Protein 5E9P (pdb70)

Organism: Winmispira thermophila (strain ATCC 49972 / DSM 6192 / RI 19.B1) (NCBI:txid665571)

Structure (mmCIF, N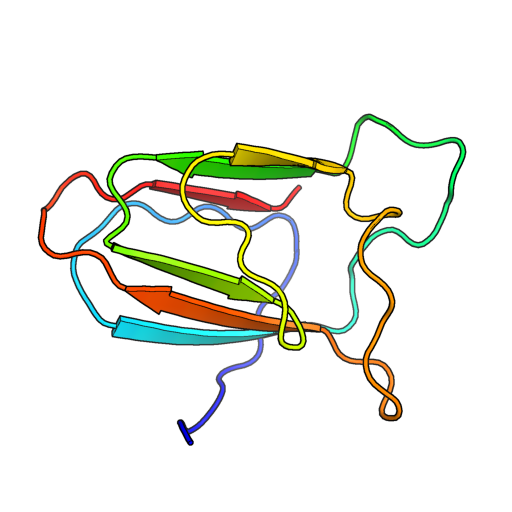/CA/C/O backbone):
data_5E9P
#
_entry.id   5E9P
#
_cell.length_a   58.517
_cell.length_b   58.517
_cell.length_c   33.437
_cell.angle_alpha   90.000
_cell.angle_beta   90.000
_cell.angle_gamma   90.000
#
_symmetry.space_group_name_H-M   'P 43'
#
loop_
_entity.id
_entity.type
_entity.pdbx_description
1 polymer 'Cellulase, glycosyl hydrolase family 5, TPS linker, domain X'
2 non-polymer 'MALONATE ION'
3 water water
#
loop_
_atom_site.group_PDB
_atom_site.id
_atom_site.type_symbol
_atom_site.label_atom_id
_atom_site.label_alt_id
_atom_site.label_comp_id
_atom_site.label_asym_id
_atom_site.label_entity_id
_atom_site.label_seq_id
_atom_site.pdbx_PDB_ins_code
_atom_site.Cartn_x
_atom_site.Cartn_y
_atom_site.Cartn_z
_atom_site.occupancy
_atom_site.B_iso_or_equiv
_atom_site.auth_seq_id
_atom_site.auth_comp_id
_atom_site.auth_asym_id
_atom_site.auth_atom_id
_atom_site.pdbx_PDB_model_num
ATOM 1 N N . SER A 1 1 ? 132.275 16.597 0.951 1.00 34.83 456 SER A N 1
ATOM 2 C CA . SER A 1 1 ? 132.023 16.330 2.349 1.00 36.76 456 SER A CA 1
ATOM 3 C C . SER A 1 1 ? 131.543 17.611 3.033 1.00 30.90 456 SER A C 1
ATOM 4 O O . SER A 1 1 ? 132.169 18.609 2.935 1.00 49.44 456 SER A O 1
ATOM 7 N N . GLY A 1 2 ? 130.393 17.557 3.661 1.00 31.34 457 GLY A N 1
ATOM 8 C CA . GLY A 1 2 ? 129.856 18.706 4.390 1.00 24.74 457 GLY A CA 1
ATOM 9 C C . GLY A 1 2 ? 129.058 18.091 5.544 1.00 24.81 457 GLY A C 1
ATOM 10 O O . GLY A 1 2 ? 128.762 16.821 5.501 1.00 29.33 457 GLY A O 1
ATOM 11 N N . GLU A 1 3 ? 128.843 18.871 6.599 1.00 27.29 458 GLU A N 1
ATOM 12 C CA . GLU A 1 3 ? 127.948 18.392 7.645 1.00 27.45 458 GLU A CA 1
ATOM 13 C C . GLU A 1 3 ? 126.485 18.823 7.247 1.00 18.28 458 GLU A C 1
ATOM 14 O O . GLU A 1 3 ? 126.258 19.992 7.082 1.00 21.60 458 GLU A O 1
ATOM 20 N N . TYR A 1 4 ? 125.610 17.815 7.082 1.00 15.40 459 TYR A N 1
ATOM 21 C CA . TYR A 1 4 ? 124.270 18.098 6.588 1.00 12.27 459 TYR A CA 1
ATOM 22 C C . TYR A 1 4 ? 123.323 18.450 7.754 1.00 13.35 459 TYR A C 1
ATOM 23 O O . TYR A 1 4 ? 123.407 17.860 8.824 1.00 18.45 459 TYR A O 1
ATOM 32 N N . THR A 1 5 ? 122.471 19.412 7.485 1.00 10.45 460 THR A N 1
ATOM 33 C CA . THR A 1 5 ? 121.394 19.789 8.351 1.00 11.30 460 THR A CA 1
ATOM 34 C C . THR A 1 5 ? 120.111 19.293 7.746 1.00 9.14 460 THR A C 1
ATOM 35 O O . THR A 1 5 ? 119.872 19.468 6.519 1.00 9.97 460 THR A O 1
ATOM 39 N N . GLU A 1 6 ? 119.246 18.712 8.539 1.00 9.39 461 GLU A N 1
ATOM 40 C CA . GLU A 1 6 ? 117.992 18.194 8.061 1.00 8.92 461 GLU A CA 1
ATOM 41 C C . GLU A 1 6 ? 117.015 19.356 7.800 1.00 8.72 461 GLU A C 1
ATOM 42 O O . GLU A 1 6 ? 117.006 20.330 8.553 1.00 9.22 461 GLU A O 1
ATOM 48 N N . ILE A 1 7 ? 116.231 19.203 6.729 1.00 8.02 462 ILE A N 1
ATOM 49 C CA . ILE A 1 7 ? 115.211 20.166 6.351 1.00 7.87 462 ILE A CA 1
ATOM 50 C C . ILE A 1 7 ? 113.892 19.458 6.128 1.00 8.63 462 ILE A C 1
ATOM 51 O O . ILE A 1 7 ? 113.851 18.243 5.847 1.00 9.81 462 ILE A O 1
ATOM 56 N N . ALA A 1 8 ? 112.823 20.237 6.197 1.00 8.88 463 ALA A N 1
ATOM 57 C CA . ALA A 1 8 ? 111.470 19.835 5.851 1.00 10.05 463 ALA A CA 1
ATOM 58 C C . ALA A 1 8 ? 111.077 20.423 4.500 1.00 8.70 463 ALA A C 1
ATOM 59 O O . ALA A 1 8 ? 111.606 21.449 4.094 1.00 8.98 463 ALA A O 1
ATOM 61 N N . LEU A 1 9 ? 110.121 19.73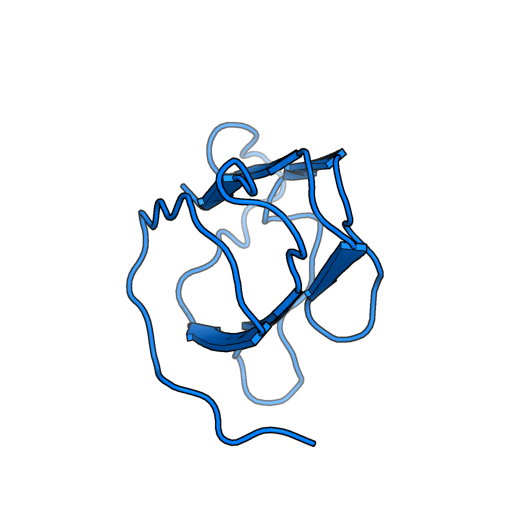5 3.851 1.00 9.13 464 LEU A N 1
ATOM 62 C CA . LEU A 1 9 ? 109.542 20.246 2.606 1.00 9.13 464 LEU A CA 1
ATOM 63 C C . LEU A 1 9 ? 108.105 20.614 2.875 1.00 10.10 464 LEU A C 1
ATOM 64 O O . LEU A 1 9 ? 107.428 19.927 3.654 1.00 11.98 464 LEU A O 1
ATOM 69 N N . PRO A 1 10 ? 107.576 21.680 2.235 1.00 9.97 465 PRO A N 1
ATOM 70 C CA . PRO A 1 10 ? 108.284 22.523 1.271 1.00 9.37 465 PRO A CA 1
ATOM 71 C C . PRO A 1 10 ? 109.370 23.369 1.850 1.00 8.75 465 PRO A C 1
ATOM 72 O O . PRO A 1 10 ? 109.312 23.755 3.022 1.00 10.26 465 PRO A O 1
ATOM 76 N N . PHE A 1 11 ? 110.338 23.684 1.028 1.00 8.53 466 PHE A N 1
ATOM 77 C CA . PHE A 1 11 ? 111.530 24.440 1.399 1.00 8.01 466 PHE A CA 1
ATOM 78 C C . PHE A 1 11 ? 111.785 25.510 0.372 1.00 7.40 466 PHE A C 1
ATOM 79 O O . PHE A 1 11 ? 111.685 25.272 -0.822 1.00 9.78 466 PHE A O 1
ATOM 87 N N A SER A 1 12 ? 112.081 26.719 0.811 0.25 8.17 467 SER A N 1
ATOM 88 N N B SER A 1 12 ? 112.214 26.647 0.814 0.50 7.58 467 SER A N 1
ATOM 89 N N C SER A 1 12 ? 112.165 26.677 0.826 0.25 7.79 467 SER A N 1
ATOM 90 C CA A SER A 1 12 ? 112.425 27.863 -0.038 0.25 8.55 467 SER A CA 1
ATOM 91 C CA B SER A 1 12 ? 112.700 27.681 -0.059 0.50 8.13 467 SER A CA 1
ATOM 92 C CA C SER A 1 12 ? 112.498 27.806 -0.021 0.25 8.28 467 SER A CA 1
ATOM 93 C C A SER A 1 12 ? 113.581 28.623 0.574 0.25 7.38 467 SER A C 1
ATOM 94 C C B SER A 1 12 ? 113.767 28.467 0.618 0.50 8.55 467 SER A C 1
ATOM 95 C C C SER A 1 12 ? 113.659 28.556 0.595 0.25 8.19 467 SER A C 1
ATOM 96 O O A SER A 1 12 ? 113.486 28.904 1.772 0.25 7.02 467 SER A O 1
ATOM 97 O O B SER A 1 12 ? 113.890 28.601 1.857 0.50 9.04 467 SER A O 1
ATOM 98 O O C SER A 1 12 ? 113.665 28.784 1.795 0.25 8.70 467 SER A O 1
ATOM 105 N N . TYR A 1 13 ? 114.642 28.984 -0.191 1.00 7.32 468 TYR A N 1
ATOM 106 C CA . TYR A 1 13 ? 115.752 29.749 0.286 1.00 7.50 468 TYR A CA 1
ATOM 107 C C . TYR A 1 13 ? 116.257 30.693 -0.790 1.00 6.77 468 TYR A C 1
ATOM 108 O O . TYR A 1 13 ? 116.335 30.300 -1.953 1.00 8.13 468 TYR A O 1
ATOM 117 N N . ASP A 1 14 ? 116.618 31.901 -0.407 1.00 6.55 469 ASP A N 1
ATOM 1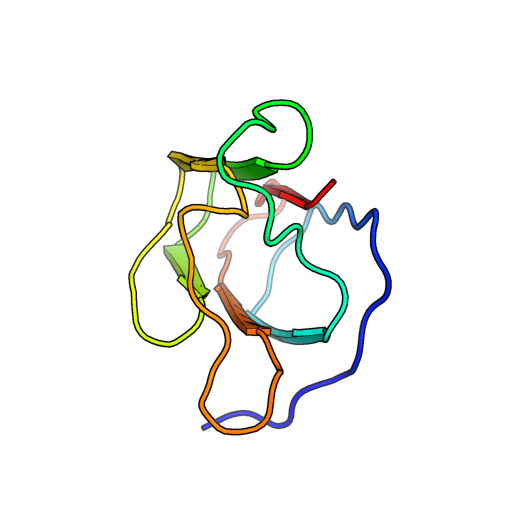18 C CA . ASP A 1 14 ? 117.227 32.874 -1.331 1.00 6.98 469 ASP A CA 1
ATOM 119 C C . ASP A 1 14 ? 118.398 33.506 -0.667 1.00 7.48 469 ASP A C 1
ATOM 120 O O . ASP A 1 14 ? 118.212 34.243 0.326 1.00 10.46 469 ASP A O 1
ATOM 125 N N . GLY A 1 15 ? 119.629 33.266 -1.124 1.00 7.64 470 GLY A N 1
ATOM 126 C CA . GLY A 1 15 ? 120.764 33.832 -0.459 1.00 9.24 470 GLY A CA 1
ATOM 127 C C . GLY A 1 15 ? 122.092 33.346 -0.962 1.00 8.36 470 GLY A C 1
ATOM 128 O O . GLY A 1 15 ? 122.233 32.390 -1.717 1.00 9.35 470 GLY A O 1
ATOM 129 N N . ALA A 1 16 ? 123.116 33.965 -0.505 1.00 14.90 471 ALA A N 1
ATOM 130 C CA . ALA A 1 16 ? 124.478 33.601 -0.694 1.00 12.27 471 ALA A CA 1
ATOM 131 C C . ALA A 1 16 ? 124.947 32.549 0.289 1.00 10.60 471 ALA A C 1
ATOM 132 O O . ALA A 1 16 ? 124.520 32.486 1.437 1.00 13.73 471 ALA A O 1
ATOM 134 N N . GLY A 1 17 ? 125.903 31.752 -0.136 1.00 10.97 472 GLY A N 1
ATOM 135 C CA . GLY A 1 17 ? 126.635 30.836 0.697 1.00 11.01 472 GLY A CA 1
ATOM 136 C C . GLY A 1 17 ? 126.651 29.389 0.194 1.00 10.12 472 GLY A C 1
ATOM 137 O O . GLY A 1 17 ? 126.161 29.086 -0.888 1.00 11.36 472 GLY A O 1
ATOM 138 N N . GLU A 1 18 ? 127.234 28.527 1.010 1.00 10.11 473 GLU A N 1
ATOM 139 C CA . GLU A 1 18 ? 127.373 27.123 0.717 1.00 9.41 473 GLU A CA 1
ATOM 140 C C . GLU A 1 18 ? 126.700 26.310 1.805 1.00 9.69 473 GLU A C 1
ATOM 141 O O . GLU A 1 18 ? 127.063 26.484 2.978 1.00 10.90 473 GLU A O 1
ATOM 147 N N . TYR A 1 19 ? 125.720 25.482 1.453 1.00 8.11 474 TYR A N 1
ATOM 148 C CA . TYR A 1 19 ? 124.918 24.773 2.439 1.00 8.68 474 TYR A CA 1
ATOM 149 C C . TYR A 1 19 ? 124.772 23.307 2.017 1.00 8.47 474 TYR A C 1
ATOM 150 O O . TYR A 1 19 ? 124.806 22.954 0.869 1.00 8.71 474 TYR A O 1
ATOM 159 N N . TYR A 1 20 ? 124.556 22.502 3.067 1.00 8.96 475 TYR A N 1
ATOM 160 C CA . TYR A 1 20 ? 124.362 21.060 2.947 1.00 8.38 475 TYR A CA 1
ATOM 161 C C . TYR A 1 20 ? 123.067 20.723 3.710 1.00 7.98 475 TYR A C 1
ATOM 162 O O . TYR A 1 20 ? 123.050 20.755 4.941 1.00 9.57 475 TYR A O 1
ATOM 171 N N . TRP A 1 21 ? 122.026 20.398 2.942 1.00 6.97 476 TRP A N 1
ATOM 172 C CA . TRP A 1 21 ? 120.700 20.104 3.484 1.00 6.90 476 TRP A CA 1
ATOM 173 C C . TRP A 1 21 ? 120.322 18.678 3.128 1.00 6.62 476 TRP A C 1
ATOM 174 O O . TRP A 1 21 ? 120.545 18.259 2.002 1.00 7.58 476 TRP A O 1
ATOM 185 N N . LYS A 1 22 ? 119.668 17.958 4.046 1.00 7.24 477 LYS A N 1
ATOM 186 C CA . LYS A 1 22 ? 119.197 16.616 3.733 1.00 7.91 477 LYS A CA 1
ATOM 187 C C . LYS A 1 22 ? 117.755 16.463 4.128 1.00 7.40 477 LYS A C 1
ATOM 188 O O . LYS A 1 22 ? 117.294 17.087 5.125 1.00 8.29 477 LYS A O 1
ATOM 194 N N . THR A 1 23 ? 117.012 15.634 3.399 1.00 7.44 478 THR A N 1
ATOM 195 C CA . THR A 1 23 ? 115.622 15.364 3.732 1.00 7.84 478 THR A CA 1
ATOM 196 C C . THR A 1 23 ? 115.279 13.978 3.233 1.00 7.67 478 THR A C 1
ATOM 197 O O . THR A 1 23 ? 115.840 13.505 2.251 1.00 7.94 478 THR A O 1
ATOM 201 N N . ASP A 1 24 ? 114.284 13.369 3.860 1.00 8.52 479 ASP A N 1
ATOM 202 C CA . ASP A 1 24 ? 113.731 12.143 3.378 1.00 9.52 479 ASP A CA 1
ATOM 203 C C . ASP A 1 24 ? 112.312 12.334 2.807 1.00 9.67 479 ASP A C 1
ATOM 204 O O . ASP A 1 24 ? 111.602 11.339 2.617 1.00 10.98 479 ASP A O 1
ATOM 209 N N . GLN A 1 25 ? 111.971 13.558 2.424 1.00 9.85 480 GLN A N 1
ATOM 210 C CA . GLN A 1 25 ? 110.566 13.915 2.114 1.00 10.88 480 GLN A CA 1
ATOM 211 C C . GLN A 1 25 ? 110.303 14.131 0.626 1.00 9.18 480 GLN A C 1
ATOM 212 O O . GLN A 1 25 ? 109.215 14.575 0.281 1.00 9.87 480 GLN A O 1
ATOM 218 N N . PHE A 1 26 ? 111.260 13.888 -0.269 1.00 8.15 481 PHE A N 1
ATOM 219 C CA . PHE A 1 26 ? 110.980 14.094 -1.695 1.00 8.07 481 PHE A CA 1
ATOM 220 C C . PHE A 1 26 ? 109.842 13.231 -2.167 1.00 8.30 481 PHE A C 1
ATOM 221 O O . PHE A 1 26 ? 109.606 12.101 -1.716 1.00 9.12 481 PHE A O 1
ATOM 229 N N . SER A 1 27 ? 109.127 13.744 -3.182 1.00 8.25 482 SER A N 1
ATOM 230 C CA . SER A 1 27 ? 108.164 12.909 -3.912 1.00 8.66 482 SER A CA 1
ATOM 231 C C . SER A 1 27 ? 108.883 11.784 -4.626 1.00 8.67 482 SER A C 1
ATOM 232 O O . SER A 1 27 ? 109.888 12.027 -5.284 1.00 9.56 482 SER A O 1
ATOM 235 N N . THR A 1 28 ? 108.272 10.595 -4.548 1.00 9.06 483 THR A N 1
ATOM 236 C CA . THR A 1 28 ? 108.745 9.431 -5.240 1.00 9.33 483 THR A CA 1
ATOM 237 C C . THR A 1 28 ? 107.746 8.921 -6.306 1.00 9.70 483 THR A C 1
ATOM 238 O O . THR A 1 28 ? 107.876 7.830 -6.826 1.00 12.15 483 THR A O 1
ATOM 242 N N . ASP A 1 29 ? 106.739 9.722 -6.554 1.00 9.38 484 ASP A N 1
ATOM 243 C CA . ASP A 1 29 ? 105.614 9.367 -7.461 1.00 9.70 484 ASP A CA 1
ATOM 244 C C . ASP A 1 29 ? 105.898 9.814 -8.855 1.00 8.92 484 ASP A C 1
ATOM 245 O O . ASP A 1 29 ? 105.886 11.045 -9.127 1.00 9.97 484 ASP A O 1
ATOM 250 N N . PRO A 1 30 ? 106.117 8.909 -9.832 1.00 9.21 485 PRO A N 1
ATOM 251 C CA . PRO A 1 30 ? 106.383 9.337 -11.216 1.00 9.66 485 PRO A CA 1
ATOM 252 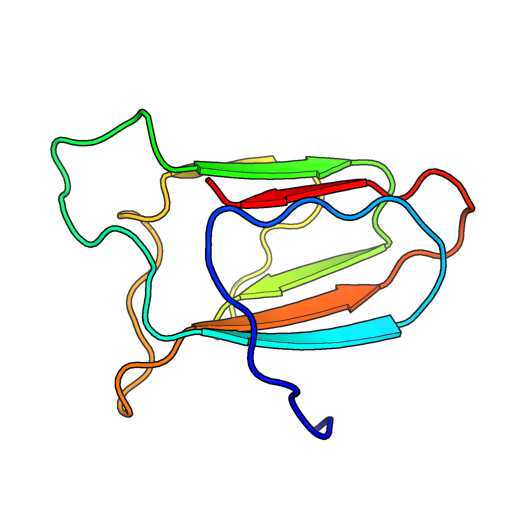C C . PRO A 1 30 ? 105.221 10.049 -11.887 1.00 9.67 485 PRO A C 1
ATOM 253 O O . PRO A 1 30 ? 105.455 10.657 -12.906 1.00 11.04 485 PRO A O 1
ATOM 257 N N . ASN A 1 31 ? 104.029 9.939 -11.342 1.00 9.46 486 ASN A N 1
ATOM 258 C CA . ASN A 1 31 ? 102.879 10.693 -11.898 1.00 9.50 486 ASN A CA 1
ATOM 259 C C . ASN A 1 31 ? 102.948 12.168 -11.532 1.00 11.23 486 ASN A C 1
ATOM 260 O O . ASN A 1 31 ? 102.228 12.965 -12.123 1.00 13.18 486 ASN A O 1
ATOM 265 N N A ASP A 1 32 ? 103.712 12.544 -10.494 0.50 11.31 487 ASP A N 1
ATOM 266 N N B ASP A 1 32 ? 103.741 12.557 -10.522 0.50 11.35 487 ASP A N 1
ATOM 267 C CA A ASP A 1 32 ? 103.619 13.913 -9.987 0.50 11.88 487 ASP A CA 1
ATOM 268 C CA B ASP A 1 32 ? 103.691 13.889 -9.893 0.50 11.76 487 ASP A CA 1
ATOM 269 C C A ASP A 1 32 ? 104.611 14.833 -10.710 0.50 12.32 487 ASP A C 1
ATOM 270 C C B ASP A 1 32 ? 104.628 14.859 -10.644 0.50 12.52 487 ASP A C 1
ATOM 271 O O A ASP A 1 32 ? 105.802 14.603 -10.800 0.50 13.95 487 ASP A O 1
ATOM 272 O O B ASP A 1 32 ? 105.814 14.636 -10.760 0.50 14.18 487 ASP A O 1
ATOM 281 N N . TRP A 1 33 ? 104.036 15.949 -11.150 1.00 14.78 488 TRP A N 1
ATOM 282 C CA . TRP A 1 33 ? 104.833 17.042 -11.705 1.00 15.73 488 TRP A CA 1
ATOM 283 C C . TRP A 1 33 ? 104.652 18.307 -10.921 1.00 16.32 488 TRP A C 1
ATOM 284 O O . TRP A 1 33 ? 105.169 19.368 -11.342 1.00 21.86 488 TRP A O 1
ATOM 295 N N A SER A 1 34 ? 103.940 18.270 -9.780 0.50 14.89 489 SER A N 1
ATOM 296 N N B SER A 1 3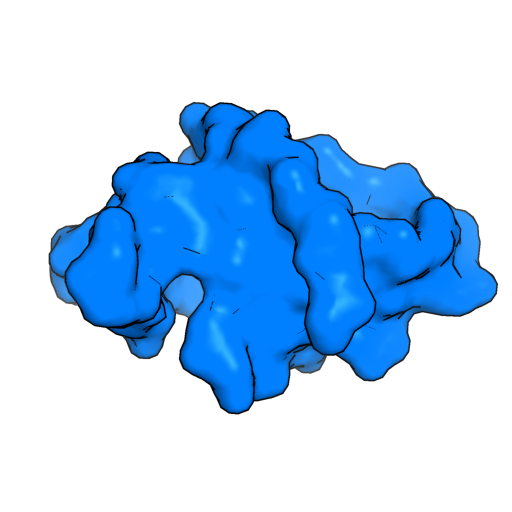4 ? 104.037 18.270 -9.754 0.50 16.30 489 SER A N 1
ATOM 297 C CA A SER A 1 34 ? 103.744 19.411 -8.871 0.50 17.43 489 SER A CA 1
ATOM 298 C CA B SER A 1 34 ? 103.865 19.475 -8.977 0.50 17.55 489 SER A CA 1
ATOM 299 C C A SER A 1 34 ? 104.883 19.621 -7.866 0.50 14.16 489 SER A C 1
ATOM 300 C C B SER A 1 34 ? 104.970 19.648 -7.911 0.50 15.96 489 SER A C 1
ATOM 301 O O A SER A 1 34 ? 105.072 20.747 -7.412 0.50 19.48 489 SER A O 1
ATOM 302 O O B SER A 1 34 ? 105.271 20.773 -7.472 0.50 22.32 489 SER A O 1
ATOM 307 N N . ARG A 1 35 ? 105.599 18.535 -7.536 1.00 11.73 490 ARG A N 1
ATOM 308 C CA . ARG A 1 35 ? 106.625 18.603 -6.519 1.00 11.52 490 ARG A CA 1
ATOM 309 C C . ARG A 1 35 ? 107.977 18.584 -7.195 1.00 10.24 490 ARG A C 1
ATOM 310 O O . ARG A 1 35 ? 108.503 17.547 -7.583 1.00 11.65 490 ARG A O 1
ATOM 318 N N . TYR A 1 36 ? 108.540 19.793 -7.374 1.00 10.45 491 TYR A N 1
ATOM 319 C CA . TYR A 1 36 ? 109.745 20.012 -8.126 1.00 9.76 491 TYR A CA 1
ATOM 320 C C . TYR A 1 36 ? 110.866 20.577 -7.248 1.00 7.70 491 TYR A C 1
ATOM 321 O O . TYR A 1 36 ? 110.617 20.988 -6.096 1.00 8.53 491 TYR A O 1
ATOM 330 N N . VAL A 1 37 ? 112.043 20.603 -7.832 1.00 7.55 492 VAL A N 1
ATOM 331 C CA . VAL A 1 37 ? 113.181 21.413 -7.400 1.00 7.08 492 VAL A CA 1
ATOM 332 C C . VAL A 1 37 ? 113.383 22.455 -8.475 1.00 7.37 492 VAL A C 1
ATOM 333 O O . VAL A 1 37 ? 113.393 22.130 -9.677 1.00 8.09 492 VAL A O 1
ATOM 337 N N . ASN A 1 38 ? 113.563 23.721 -8.090 1.00 7.79 493 ASN A N 1
ATOM 338 C CA . ASN A 1 38 ? 113.796 24.795 -9.048 1.00 7.30 493 ASN A CA 1
ATOM 339 C C . ASN A 1 38 ? 114.855 25.706 -8.474 1.00 6.88 493 ASN A C 1
ATOM 340 O O . ASN A 1 38 ? 114.853 25.984 -7.271 1.00 8.37 493 ASN A O 1
ATOM 345 N N . SER A 1 39 ? 115.769 26.212 -9.321 1.00 6.58 494 SER A N 1
ATOM 346 C CA . SER A 1 39 ? 116.795 27.102 -8.827 1.00 6.84 494 SER A CA 1
ATOM 347 C C . SER A 1 39 ? 117.258 28.040 -9.914 1.00 6.81 494 SER A C 1
ATOM 348 O O . SER A 1 39 ? 117.094 27.748 -11.111 1.00 7.46 494 SER A O 1
ATOM 351 N N . TRP A 1 40 ? 117.889 29.141 -9.509 1.00 6.51 495 TRP A N 1
ATOM 352 C CA . TRP A 1 40 ? 118.646 29.989 -10.431 1.00 6.96 495 TRP A CA 1
ATOM 353 C C . TRP A 1 40 ? 119.637 30.784 -9.638 1.00 6.89 495 TRP A C 1
ATOM 354 O O . TRP A 1 40 ? 119.604 30.879 -8.405 1.00 7.20 495 TRP A O 1
ATOM 365 N N . ASN A 1 41 ? 120.583 31.390 -10.357 1.00 7.34 496 ASN A N 1
ATOM 366 C CA . ASN A 1 41 ? 121.687 32.134 -9.779 1.00 7.61 496 ASN A CA 1
ATOM 367 C C . ASN A 1 41 ? 122.555 31.312 -8.862 1.00 8.11 496 ASN A C 1
ATOM 368 O O . ASN A 1 41 ? 123.212 31.896 -7.946 1.00 9.61 496 ASN A O 1
ATOM 373 N N . LEU A 1 42 ? 122.635 30.013 -9.064 1.00 7.76 497 LEU A N 1
ATOM 374 C CA . LEU A 1 42 ? 123.519 29.172 -8.295 1.00 7.70 497 LEU A CA 1
ATOM 375 C C . LEU A 1 42 ? 124.804 28.836 -9.023 1.00 8.93 497 LEU A C 1
ATOM 376 O O . LEU A 1 42 ? 124.813 28.661 -10.253 1.00 10.08 497 LEU A O 1
ATOM 381 N N . ASP A 1 43 ? 125.861 28.697 -8.261 1.00 8.43 498 ASP A N 1
ATOM 382 C CA . ASP A 1 43 ? 127.069 28.047 -8.772 1.00 10.02 498 ASP A CA 1
ATOM 383 C C . ASP A 1 43 ? 126.934 26.546 -8.778 1.00 9.89 498 ASP A C 1
ATOM 384 O O . ASP A 1 43 ? 127.544 25.881 -9.633 1.00 11.90 498 ASP A O 1
ATOM 389 N N . LEU A 1 44 ? 126.194 25.979 -7.848 1.00 9.29 499 LEU A N 1
ATOM 390 C CA . LEU A 1 44 ? 125.987 24.517 -7.766 1.00 8.80 499 LEU A CA 1
ATOM 391 C C . LEU A 1 44 ? 124.726 24.223 -7.027 1.00 7.92 499 LEU A C 1
ATOM 392 O O . LEU A 1 44 ? 124.454 24.809 -5.979 1.00 8.78 499 LEU A O 1
ATOM 397 N N . LEU A 1 45 ? 123.984 23.239 -7.580 1.00 7.54 500 LEU A N 1
ATOM 398 C CA . LEU A 1 45 ? 122.953 22.534 -6.800 1.00 7.29 500 LEU A CA 1
ATOM 399 C C . LEU A 1 45 ? 123.095 21.072 -7.212 1.00 7.72 500 LEU A C 1
ATOM 400 O O . LEU A 1 45 ? 122.707 20.731 -8.324 1.00 10.17 500 LEU A O 1
ATOM 405 N N . GLU A 1 46 ? 123.688 20.266 -6.325 1.00 7.23 501 GLU A N 1
ATOM 406 C CA . GLU A 1 46 ? 123.803 18.848 -6.633 1.00 8.13 501 GLU A CA 1
ATOM 407 C C . GLU A 1 46 ? 122.983 18.065 -5.639 1.00 6.93 501 GLU A C 1
ATOM 408 O O . GLU A 1 46 ? 122.989 18.396 -4.436 1.00 7.98 501 GLU A O 1
ATOM 414 N N . ILE A 1 47 ? 122.273 17.079 -6.124 1.00 6.59 502 ILE A N 1
ATOM 415 C CA . ILE A 1 47 ? 121.386 16.280 -5.296 1.00 6.63 502 ILE A CA 1
ATOM 416 C C . ILE A 1 47 ? 121.733 14.818 -5.551 1.00 6.78 502 ILE A C 1
ATOM 417 O O . ILE A 1 47 ? 121.622 14.344 -6.680 1.00 7.83 502 ILE A O 1
ATOM 422 N N . ASN A 1 48 ? 122.147 14.125 -4.494 1.00 6.97 503 ASN A N 1
ATOM 423 C CA . ASN A 1 48 ? 122.489 12.720 -4.627 1.00 7.80 503 ASN A CA 1
ATOM 424 C C . ASN A 1 48 ? 123.440 12.458 -5.786 1.00 8.78 503 ASN A C 1
ATOM 425 O O . ASN A 1 48 ? 123.325 11.461 -6.481 1.00 10.03 503 ASN A O 1
ATOM 430 N N . GLY A 1 49 ? 124.431 13.344 -5.938 1.00 8.86 504 GLY A N 1
ATOM 431 C CA . GLY A 1 49 ? 125.507 13.125 -6.892 1.00 10.59 504 GLY A CA 1
ATOM 432 C C . GLY A 1 49 ? 125.264 13.611 -8.293 1.00 11.49 504 GLY A C 1
ATOM 433 O O . GLY A 1 49 ? 126.159 13.458 -9.124 1.00 17.79 504 GLY A O 1
ATOM 434 N N . THR A 1 50 ? 124.093 14.152 -8.583 1.00 9.00 505 THR A N 1
ATOM 435 C CA . THR A 1 50 ? 123.789 14.633 -9.919 1.00 9.22 505 THR A CA 1
ATOM 436 C C . THR A 1 50 ? 123.619 16.148 -9.862 1.00 8.67 505 THR A C 1
ATOM 437 O O . THR A 1 50 ? 123.043 16.704 -8.940 1.00 8.62 505 THR A O 1
ATOM 441 N N A ASP A 1 51 ? 124.117 16.800 -10.911 0.50 9.43 506 ASP A N 1
ATOM 442 N N B ASP A 1 51 ? 124.108 16.795 -10.922 0.50 9.47 506 ASP A N 1
ATOM 443 C CA A ASP A 1 51 ? 124.074 18.269 -11.017 0.50 9.56 506 ASP A CA 1
ATOM 444 C CA B ASP A 1 51 ? 123.975 18.251 -11.019 0.50 10.21 506 ASP A CA 1
ATOM 445 C C A ASP A 1 51 ? 122.666 18.680 -11.497 0.50 9.60 506 ASP A C 1
ATOM 446 C C B ASP A 1 51 ? 122.610 18.648 -11.480 0.50 9.78 506 ASP A C 1
ATOM 447 O O A ASP A 1 51 ? 122.186 18.262 -12.589 0.50 13.39 506 ASP A O 1
ATOM 448 O O B ASP A 1 51 ? 122.144 18.276 -12.587 0.50 13.61 506 ASP A O 1
ATOM 457 N N . TYR A 1 52 ? 121.976 19.469 -10.681 1.00 8.11 507 TYR A N 1
ATOM 458 C CA . TYR A 1 52 ? 120.672 20.092 -10.974 1.00 8.33 507 TYR A CA 1
ATOM 459 C C . TYR A 1 52 ? 120.796 21.619 -10.836 1.00 7.66 507 TYR A C 1
ATOM 460 O O . TYR A 1 52 ? 119.867 22.267 -10.381 1.00 8.10 507 TYR A O 1
ATOM 469 N N . THR A 1 53 ? 121.935 22.162 -11.218 1.00 8.39 508 THR A N 1
ATOM 470 C CA . THR A 1 53 ? 122.168 23.612 -11.017 1.00 8.35 508 THR A CA 1
ATOM 471 C C . THR A 1 53 ? 121.315 24.419 -11.956 1.00 8.23 508 THR A C 1
ATOM 472 O O . THR A 1 53 ? 121.474 24.273 -13.212 1.00 9.30 508 THR A O 1
ATOM 476 N N . ASN A 1 54 ? 120.477 25.299 -11.453 1.00 7.41 509 ASN A N 1
ATOM 477 C CA . ASN A 1 54 ? 119.754 26.249 -12.290 1.00 7.95 509 ASN A CA 1
ATOM 478 C C . ASN A 1 54 ? 118.821 25.577 -13.258 1.00 7.52 509 ASN A C 1
ATOM 479 O O . ASN A 1 54 ? 118.720 25.971 -14.426 1.00 7.90 509 ASN A O 1
ATOM 484 N N . VAL A 1 55 ? 118.057 24.592 -12.784 1.00 7.70 510 VAL A N 1
ATOM 485 C CA . VAL A 1 55 ? 117.048 23.896 -13.586 1.00 8.75 510 VAL A CA 1
ATOM 486 C C . VAL A 1 55 ? 115.768 23.732 -12.827 1.00 8.26 510 VAL A C 1
ATOM 487 O O . VAL A 1 55 ? 115.734 23.792 -11.563 1.00 8.95 510 VAL A O 1
ATOM 491 N N . TRP A 1 56 ? 114.714 23.436 -13.547 1.00 8.83 511 TRP A N 1
ATOM 492 C CA . TRP A 1 56 ? 113.490 22.868 -12.993 1.00 9.62 511 TRP A CA 1
ATOM 493 C C . TRP A 1 56 ? 113.553 21.368 -13.152 1.00 10.59 511 TRP A C 1
ATOM 494 O O . TRP A 1 56 ? 113.793 20.906 -14.301 1.00 12.90 511 TRP A O 1
ATOM 505 N N . VAL A 1 57 ? 113.334 20.563 -12.132 1.00 8.92 512 VAL A N 1
ATOM 506 C CA . VAL A 1 57 ? 113.326 19.117 -12.234 1.00 9.68 512 VAL A CA 1
ATOM 507 C C . VAL A 1 57 ? 112.272 18.566 -11.298 1.00 9.03 512 VAL A C 1
ATOM 508 O O . VAL A 1 57 ? 112.141 19.045 -10.145 1.00 9.48 512 VAL A O 1
ATOM 512 N N . ALA A 1 58 ? 111.529 17.549 -11.712 1.00 9.79 513 ALA A N 1
ATOM 513 C CA . ALA A 1 58 ? 110.559 16.951 -10.809 1.00 10.11 513 ALA A CA 1
ATOM 514 C C . ALA A 1 58 ? 111.303 16.089 -9.760 1.00 9.37 513 ALA A C 1
ATOM 515 O O . ALA A 1 58 ? 112.233 15.355 -10.111 1.00 9.80 513 ALA A O 1
ATOM 517 N N . GLN A 1 59 ? 110.834 16.133 -8.520 1.00 9.06 514 GLN A N 1
ATOM 518 C CA . GLN A 1 59 ? 111.486 15.350 -7.451 1.00 9.01 514 GLN A CA 1
ATOM 519 C C . GLN A 1 59 ? 111.497 13.848 -7.809 1.00 8.40 514 GLN A C 1
ATOM 520 O O . GLN A 1 59 ? 112.459 13.175 -7.479 1.00 8.42 514 GLN A O 1
ATOM 526 N N . HIS A 1 60 ? 110.451 13.368 -8.490 1.00 8.27 515 HIS A N 1
ATOM 527 C CA . HIS A 1 60 ? 110.403 11.930 -8.775 1.00 8.05 515 HIS A CA 1
ATOM 528 C C . HIS A 1 60 ? 111.510 11.481 -9.706 1.00 8.87 515 HIS A C 1
ATOM 529 O O . HIS A 1 60 ? 111.712 10.263 -9.835 1.00 9.52 515 HIS A O 1
ATOM 536 N N A GLN A 1 61 ? 112.182 12.409 -10.374 0.50 8.76 516 GLN A N 1
ATOM 537 N N B GLN A 1 61 ? 112.174 12.409 -10.416 0.50 9.09 516 GLN A N 1
ATOM 538 C CA A GLN A 1 61 ? 113.248 12.069 -11.299 0.50 9.79 516 GLN A CA 1
ATOM 539 C CA B GLN A 1 61 ? 113.286 12.035 -11.316 0.50 9.96 516 GLN A CA 1
ATOM 540 C C A GLN A 1 61 ? 114.536 11.804 -10.575 0.50 9.37 516 GLN A C 1
ATOM 541 C C B GLN A 1 61 ? 114.557 11.801 -10.570 0.50 9.50 516 GLN A C 1
ATOM 542 O O A GLN A 1 61 ? 115.548 11.403 -11.199 0.50 11.76 516 GLN A O 1
ATOM 543 O O B GLN A 1 61 ? 115.574 11.389 -11.163 0.50 11.72 516 GLN A O 1
ATOM 554 N N . ILE A 1 62 ? 114.584 12.048 -9.256 1.00 8.36 517 ILE A N 1
ATOM 555 C CA . ILE A 1 62 ? 115.811 12.004 -8.461 1.00 8.81 517 ILE A CA 1
ATOM 556 C C . ILE A 1 62 ? 115.662 10.872 -7.453 1.00 8.69 517 ILE A C 1
ATOM 557 O O . ILE A 1 62 ? 114.939 11.027 -6.465 1.00 8.64 517 ILE A O 1
ATOM 562 N N . PRO A 1 63 ? 116.330 9.743 -7.628 1.00 9.52 518 PRO A N 1
ATOM 563 C CA . PRO A 1 63 ? 116.192 8.661 -6.670 1.00 10.05 518 PRO A CA 1
ATOM 564 C C . PRO A 1 63 ? 116.814 9.013 -5.317 1.00 8.81 518 PRO A C 1
ATOM 565 O O . PRO A 1 63 ? 117.838 9.695 -5.224 1.00 9.40 518 PRO A O 1
ATOM 569 N N . ALA A 1 64 ? 116.231 8.458 -4.253 1.00 8.78 519 ALA A N 1
ATOM 570 C CA . ALA A 1 64 ? 116.840 8.530 -2.938 1.00 9.18 519 ALA A CA 1
ATOM 571 C C . ALA A 1 64 ? 118.201 7.869 -2.915 1.00 9.98 519 ALA A C 1
ATOM 572 O O . ALA A 1 64 ? 118.475 6.934 -3.738 1.00 11.56 519 ALA A O 1
ATOM 574 N N . ALA A 1 65 ? 119.041 8.241 -1.989 1.00 9.19 520 ALA A N 1
ATOM 575 C CA . ALA A 1 65 ? 120.265 7.555 -1.717 1.00 10.21 520 ALA A CA 1
ATOM 576 C C . ALA A 1 65 ? 119.946 6.193 -1.079 1.00 11.05 520 ALA A C 1
ATOM 577 O O . ALA A 1 65 ? 118.829 5.926 -0.672 1.00 11.33 520 ALA A O 1
ATOM 579 N N A SER A 1 66 ? 120.965 5.357 -0.968 0.50 12.56 521 SER A N 1
ATOM 580 N N B SER A 1 66 ? 120.999 5.385 -0.931 0.50 13.20 521 SER A N 1
ATOM 581 C CA A SER A 1 66 ? 120.720 4.061 -0.382 0.50 13.66 521 SER A CA 1
ATOM 582 C CA B SER A 1 66 ? 120.848 4.075 -0.289 0.50 16.03 521 SER A CA 1
ATOM 583 C C A SER A 1 66 ? 120.092 4.138 1.026 0.50 16.70 521 SER A C 1
ATOM 584 C C B SER A 1 66 ? 120.193 4.106 1.065 0.50 16.22 521 SER A C 1
ATOM 585 O O A SER A 1 66 ? 119.305 3.261 1.389 0.50 16.91 521 SER A O 1
ATOM 586 O O B SER A 1 66 ? 119.571 3.136 1.469 0.50 21.71 521 SER A 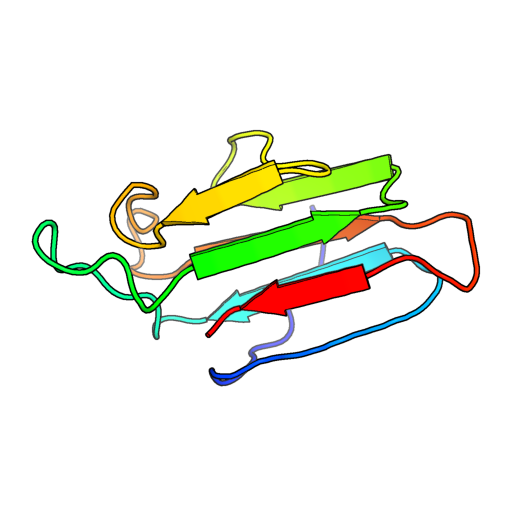O 1
ATOM 591 N N . ASP A 1 67 ? 120.419 5.174 1.799 1.00 13.41 522 ASP A N 1
ATOM 592 C CA . ASP A 1 67 ? 119.893 5.377 3.131 1.00 14.12 522 ASP A CA 1
ATOM 593 C C . ASP A 1 67 ? 118.512 6.052 3.187 1.00 13.28 522 ASP A C 1
ATOM 594 O O . ASP A 1 67 ? 118.003 6.298 4.270 1.00 15.90 522 ASP A O 1
ATOM 599 N N . GLY A 1 68 ? 117.914 6.288 2.034 1.00 11.90 523 GLY A N 1
ATOM 600 C CA . GLY A 1 68 ? 116.572 6.880 1.994 1.00 11.81 523 GLY A CA 1
ATOM 601 C C . GLY A 1 68 ? 116.534 8.376 1.969 1.00 10.41 523 GLY A C 1
ATOM 602 O O . GLY A 1 68 ? 115.438 8.930 1.884 1.00 11.81 523 GLY A O 1
ATOM 603 N N . TYR A 1 69 ? 117.672 9.048 2.000 1.00 9.40 524 TYR A N 1
ATOM 604 C CA . TYR A 1 69 ? 117.726 10.505 2.034 1.00 8.64 524 TYR A CA 1
ATOM 605 C C . TYR A 1 69 ? 118.051 11.085 0.681 1.00 7.68 524 TYR A C 1
ATOM 606 O O . TYR A 1 69 ? 118.604 10.449 -0.233 1.00 8.62 524 TYR A O 1
ATOM 615 N N . TRP A 1 70 ? 117.770 12.372 0.591 1.00 7.25 525 TRP A N 1
ATOM 616 C CA . TRP A 1 70 ? 118.224 13.266 -0.485 1.00 6.91 525 TRP A CA 1
ATOM 617 C C . TRP A 1 70 ? 119.178 14.294 0.150 1.00 6.85 525 TRP A C 1
ATOM 618 O O . TRP A 1 70 ? 118.795 15.022 1.069 1.00 8.30 525 TRP A O 1
ATOM 629 N N . TYR A 1 71 ? 120.402 14.292 -0.377 1.00 6.82 526 TYR A N 1
ATOM 630 C CA . TYR A 1 71 ? 121.485 15.150 0.068 1.00 6.91 526 TYR A CA 1
ATOM 631 C C . TYR A 1 71 ? 121.631 16.255 -0.978 1.00 6.58 526 TYR A C 1
ATOM 632 O O . TYR A 1 71 ? 121.951 15.989 -2.138 1.00 6.95 526 TYR A O 1
ATOM 641 N N . ILE A 1 72 ? 121.382 17.498 -0.531 1.00 6.65 527 ILE A N 1
ATOM 642 C CA . ILE A 1 72 ? 121.338 18.679 -1.395 1.00 6.49 527 ILE A CA 1
ATOM 643 C C . ILE A 1 72 ? 122.504 19.582 -0.990 1.00 6.80 527 ILE A C 1
ATOM 644 O O . ILE A 1 72 ? 122.603 20.038 0.133 1.00 7.89 527 ILE A O 1
ATOM 649 N N . HIS A 1 73 ? 123.409 19.813 -1.979 1.00 7.18 528 HIS A N 1
ATOM 650 C CA . HIS A 1 73 ? 124.539 20.675 -1.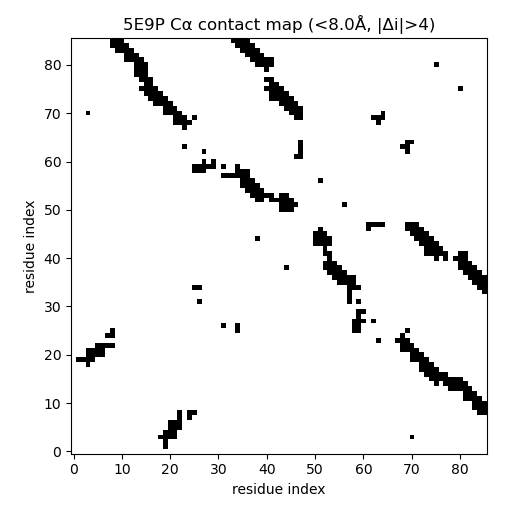755 1.00 7.62 528 HIS A CA 1
ATOM 651 C C . HIS A 1 73 ? 124.371 21.903 -2.636 1.00 7.06 528 HIS A C 1
ATOM 652 O O . HIS A 1 73 ? 124.338 21.789 -3.861 1.00 7.66 528 HIS A O 1
ATOM 659 N N . TYR A 1 74 ? 124.230 23.046 -1.989 1.00 7.64 529 TYR A N 1
ATOM 660 C CA . TYR A 1 74 ? 123.932 24.340 -2.603 1.00 7.51 529 TYR A CA 1
ATOM 661 C C . TYR A 1 74 ? 125.143 25.232 -2.489 1.00 7.60 529 TYR A C 1
ATOM 662 O O . TYR A 1 74 ? 125.751 25.378 -1.416 1.00 8.09 529 TYR A O 1
ATOM 671 N N . LYS A 1 75 ? 125.466 25.953 -3.584 1.00 8.02 530 LYS A N 1
ATOM 672 C CA . LYS A 1 75 ? 126.439 27.037 -3.530 1.00 8.41 530 LYS A CA 1
ATOM 673 C C . LYS A 1 75 ? 125.963 28.194 -4.355 1.00 8.34 530 LYS A C 1
ATOM 674 O O . LYS A 1 75 ? 125.655 28.044 -5.541 1.00 9.19 530 LYS A O 1
ATOM 680 N N . SER A 1 76 ? 125.937 29.390 -3.742 1.00 9.08 531 SER A N 1
ATOM 681 C CA . SER A 1 76 ? 125.650 30.627 -4.404 1.00 9.96 531 SER A CA 1
ATOM 682 C C . SER A 1 76 ? 126.705 31.665 -4.038 1.00 10.43 531 SER A C 1
ATOM 683 O O . SER A 1 76 ? 126.975 31.868 -2.867 1.00 10.62 531 SER A O 1
ATOM 686 N N . GLY A 1 77 ? 127.176 32.389 -5.021 1.00 13.05 532 GLY A N 1
ATOM 687 C CA . GLY A 1 77 ? 128.042 33.515 -4.828 1.00 15.49 532 GLY A CA 1
ATOM 688 C C . GLY A 1 77 ? 127.407 34.843 -4.809 1.00 17.35 532 GLY A C 1
ATOM 689 O O . GLY A 1 77 ? 128.077 35.869 -4.624 1.00 27.08 532 GLY A O 1
ATOM 690 N N . VAL A 1 78 ? 126.075 34.856 -4.915 1.00 16.03 533 VAL A N 1
ATOM 691 C CA . VAL A 1 78 ? 125.322 36.131 -4.983 1.00 16.46 533 VAL A CA 1
ATOM 692 C C . VAL A 1 78 ? 124.166 36.122 -4.026 1.00 19.80 533 VAL A C 1
ATOM 693 O O . VAL A 1 78 ? 123.608 35.047 -3.595 1.00 17.62 533 VAL A O 1
ATOM 697 N N A SER A 1 79 ? 123.674 37.336 -3.793 0.50 23.76 534 SER A N 1
ATOM 698 N N B SER A 1 79 ? 123.731 37.356 -3.781 0.50 24.54 534 SER A N 1
ATOM 699 C CA A SER A 1 79 ? 122.632 37.485 -2.903 0.50 26.07 534 SER A CA 1
ATOM 700 C CA B SER A 1 79 ? 122.696 37.540 -2.881 0.50 26.01 534 SER A CA 1
ATOM 701 C C A SER A 1 79 ? 121.308 36.818 -3.291 0.50 14.13 534 SER A C 1
ATOM 702 C C B SER A 1 79 ? 121.372 36.830 -3.290 0.50 14.38 534 SER A C 1
ATOM 703 O O A SER A 1 79 ? 120.401 36.479 -2.471 0.50 21.21 534 SER A O 1
ATOM 704 O O B SER A 1 79 ? 120.501 36.478 -2.466 0.50 21.37 534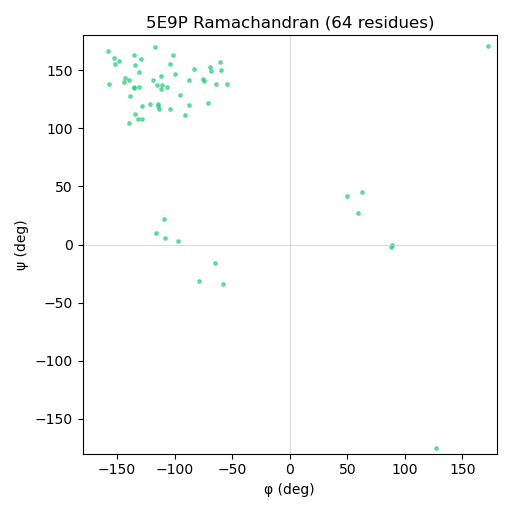 SER A O 1
ATOM 709 N N . TRP A 1 80 ? 121.186 36.702 -4.610 1.00 14.96 535 TRP A N 1
ATOM 710 C CA . TRP A 1 80 ? 120.010 36.349 -5.249 1.00 14.04 535 TRP A CA 1
ATOM 711 C C . TRP A 1 80 ? 120.014 34.838 -5.655 1.00 10.56 535 TRP A C 1
ATOM 712 O O . TRP A 1 80 ? 119.186 34.452 -6.457 1.00 9.99 535 TRP A O 1
ATOM 723 N N . GLY A 1 81 ? 120.923 34.040 -5.142 1.00 10.66 536 GLY A N 1
ATOM 724 C CA . GLY A 1 81 ? 120.759 32.596 -5.340 1.00 8.14 536 GLY A CA 1
ATOM 725 C C . GLY A 1 81 ? 119.441 32.157 -4.864 1.00 7.35 536 GLY A C 1
ATOM 726 O O . GLY A 1 81 ? 118.975 32.679 -3.834 1.00 9.32 536 GLY A O 1
ATOM 727 N N . HIS A 1 82 ? 118.767 31.281 -5.597 1.00 6.66 537 HIS A N 1
ATOM 728 C CA . HIS A 1 82 ? 117.383 30.887 -5.338 1.00 6.67 537 HIS A CA 1
ATOM 729 C C . HIS A 1 82 ? 117.241 29.400 -5.453 1.00 6.37 537 HIS A C 1
ATOM 730 O O . HIS A 1 82 ? 117.666 28.794 -6.427 1.00 6.84 537 HIS A O 1
ATOM 737 N N . VAL A 1 83 ? 116.509 28.798 -4.483 1.00 6.56 538 VAL A N 1
ATOM 738 C CA . VAL A 1 83 ? 116.088 27.418 -4.577 1.00 6.50 538 VAL A CA 1
ATOM 739 C C . VAL A 1 83 ? 114.709 27.258 -3.998 1.00 6.78 538 VAL A C 1
ATOM 740 O O . VAL A 1 83 ? 114.354 27.898 -2.983 1.00 7.77 538 VAL A O 1
ATOM 744 N N . GLU A 1 84 ? 113.919 26.409 -4.602 1.00 7.20 539 GLU A N 1
ATOM 745 C CA . GLU A 1 84 ? 112.608 25.993 -4.096 1.00 9.00 539 GLU A CA 1
ATOM 746 C C . GLU A 1 84 ? 112.494 24.499 -4.250 1.00 8.79 539 GLU A C 1
ATOM 747 O O . GLU A 1 84 ? 112.808 23.956 -5.320 1.00 10.16 539 GLU A O 1
ATOM 753 N N . ILE A 1 85 ? 112.024 23.837 -3.211 1.00 8.93 540 ILE A N 1
ATOM 754 C CA . ILE A 1 85 ? 111.786 22.383 -3.224 1.00 9.45 540 ILE A CA 1
ATOM 755 C C . ILE A 1 85 ? 110.408 22.188 -2.676 1.00 9.70 540 ILE A C 1
ATOM 756 O O . ILE A 1 85 ? 110.209 22.351 -1.433 1.00 11.76 540 ILE A O 1
ATOM 761 N N . LYS A 1 86 ? 109.438 21.828 -3.488 1.00 10.22 541 LYS A N 1
ATOM 762 C CA . LYS A 1 86 ? 108.034 21.732 -3.048 1.00 11.63 541 LYS A CA 1
ATOM 763 C C . LYS A 1 86 ? 107.732 20.532 -2.148 1.00 12.87 541 LYS A C 1
ATOM 764 O O . LYS A 1 86 ? 106.689 20.619 -1.485 1.00 19.08 541 LYS A O 1
#

B-factor: mean 15.78, std 12.37, range [6.37, 158.42]

Secondary structure (DSSP, 8-state):
----EE--SSEEEE-SEEEEEEES-----TT--SSEEEEES-SEEEETTEE-TT-EEEGGGSPPPTTS-EEEEEEESSTT-EEEE-

Sequence (86 aa):
SGEYTEIALPFSSSYDGAGEYYWKTDQFSTDPNDDWSSRYVNSWNLDLLEINGTDDYTNVWVAQHQQIPAASSDGYWYIHYKSGVSSWGHVEIK

Foldseek 3Di:
DDDEDEDDPFDKDFAADKHKYKYLDADQDPVDPPFWKAWPQWPFWDKPHHTPYHHIGHSNVHDADPVRMIIIITHHPDGGTIITGD

Nearest PDB structures (foldseek):
  5e9o-assembly2_B  TM=9.896E-01  e=8.413E-15  Spirochaeta thermophila
  5lu3-assembly1_A  TM=9.939E-01  e=3.082E-13  Spirochaeta thermophila DSM 6578
  6ffu-assembly1_A  TM=9.403E-01  e=3.133E-14  Spirochaeta thermophila
  3win-assembly1_E  TM=3.757E-01  e=1.186E+00  Clostridium botulinum B
  4bdv-assembly1_B  TM=3.264E-01  e=1.984E+00  Homo sapiens

Radius of gyration: 11.87 Å; Cα contacts (8 Å, |Δi|>4): 220; chains: 1; bounding box: 29×33×22 Å

Solvent-accessible surface area: 4755 Å² total; per-residue (Å²): 162,28,163,60,86,98,22,64,22,108,34,83,65,89,9,51,29,84,72,47,21,58,0,77,80,10,11,103,63,100,132,28,145,76,69,40,0,28,4,131,81,10,104,37,0,59,0,44,75,67,101,30,29,68,61,119,11,0,0,38,89,4,104,44,31,132,87,32,48,7,63,0,21,0,80,8,61,64,67,184,0,27,0,36,0,78

InterPro domains:
  IPR001547 Glycoside hydrolase, family 5 [PF00150] (47-367)
  IPR017853 Glycoside hydrolase superfamily [SSF51445] (23-396)
  IPR041438 Carbohydrate-binding module 64 [PF18666] (460-541)